Protein AF-A0A7Y3NIT1-F1 (afdb_monomer)

Nearest PDB structures (foldseek):
  8k1a-assembly1_D  TM=4.125E-01  e=3.158E+00  Blautia pseudococcoides
  8k7v-assembly1_D  TM=4.580E-01  e=3.544E+00  Blautia pseudococcoides
  5l10-assembly3_F  TM=2.997E-01  e=3.755E+00  Burkholderia cenocepacia J2315
  2xn0-assembly1_A  TM=4.532E-01  e=7.960E+00  Lactobacillus acidophilus NCFM

Radius of gyration: 17.69 Å; Cα contacts (8 Å, |Δi|>4): 298; chains: 1; bounding box: 42×42×56 Å

Mean predicted aligned error: 7.91 Å

Secondary structure (DSSP, 8-state):
-------HHHHHHHHHHHHS---EEEEETTEEEEEEEETS-TTEEEEE-SSEEEEEE-SSSS--EEEEEEE--EEEETTTEEEETT---SSPPPBSSHHHHIIIIIIHHHHHHHHHHSSTT-EEEEEEEGGGEEEEEEE-S-HHHHHHHHTT-SEEEE-------

Sequence (165 aa):
MTDNKKTLLELLRDGQLSSGQKLGLSPVPDSPQCYHVAGITPSIELVVKEDGLSLVASPEKGNFDFLWDCDIGIGHREGQGWYCEFCEDSPPVYYSTRRELLLNHTVIPFFPWVAEKLRFGNFLVFRRWGCGSFEAVILTEPAAEVARASEHFWKMEKIGTIVPE

Foldseek 3Di:
DDPPPDALVNLLVVLCVVVLFDFPWDDDPPQRQWTDGPFFDSQWIWGRDRFWIWIWGHPDPDAIATPDTDGFDWDADPPFAIFGPPDPDVVTDHDNYPSRHSNVVHNNVVPVVCQVQLAFPKKWFWAQDPPRHIYIDIDPDHVVVVVVCVVRTDDMDTTGHSDSD

Solvent-accessible surface area (backbone atoms only — not comparable to full-atom values): 9451 Å² total; per-residue (Å²): 131,85,80,79,77,67,48,54,66,52,48,45,55,53,44,25,68,74,70,54,47,63,72,50,70,41,77,39,86,99,34,96,45,32,22,37,41,54,57,35,45,95,37,37,33,39,36,55,44,93,54,32,46,31,34,35,38,27,91,77,80,84,59,68,26,72,74,41,77,44,78,50,41,84,40,76,42,90,99,62,30,20,32,54,67,74,56,85,53,85,76,67,70,62,22,91,37,69,64,52,36,53,39,63,69,45,46,57,57,43,53,62,51,44,60,66,63,46,25,62,74,21,32,44,33,34,31,73,41,82,97,83,43,63,44,56,45,75,45,87,55,61,70,72,58,52,57,63,50,47,81,69,38,78,44,74,44,70,29,26,47,64,60,73,122

pLDDT: mean 80.87, std 12.38, range [36.75, 96.06]

Structure (mmCIF, N/CA/C/O backbone):
data_AF-A0A7Y3NIT1-F1
#
_entry.id   AF-A0A7Y3NIT1-F1
#
loop_
_atom_site.group_PDB
_atom_site.id
_atom_site.type_symbol
_atom_site.label_atom_id
_atom_site.label_alt_id
_atom_site.label_comp_id
_atom_site.label_asym_id
_atom_site.label_entity_id
_atom_site.label_seq_id
_atom_site.pdbx_PDB_ins_code
_atom_site.Cartn_x
_atom_site.Cartn_y
_atom_site.Cartn_z
_atom_site.occupancy
_atom_site.B_iso_or_equiv
_atom_site.auth_seq_id
_atom_site.auth_comp_id
_atom_site.auth_asym_id
_atom_site.auth_atom_id
_atom_site.pdbx_PDB_model_num
ATOM 1 N N . MET A 1 1 ? -8.581 -3.814 29.591 1.00 41.28 1 MET A N 1
ATOM 2 C CA . MET A 1 1 ? -8.683 -4.220 28.175 1.00 41.28 1 MET A CA 1
ATOM 3 C C . MET A 1 1 ? -7.304 -4.044 27.580 1.00 41.28 1 MET A C 1
ATOM 5 O O . MET A 1 1 ? -6.837 -2.919 27.504 1.00 41.28 1 MET A O 1
ATOM 9 N N . THR A 1 2 ? -6.589 -5.143 27.351 1.00 36.75 2 THR A N 1
ATOM 10 C CA . THR A 1 2 ? -5.209 -5.117 26.856 1.00 36.75 2 THR A CA 1
ATOM 11 C C . THR A 1 2 ? -5.209 -4.574 25.439 1.00 36.75 2 THR A C 1
ATOM 13 O O . THR A 1 2 ? -5.684 -5.232 24.514 1.00 36.75 2 THR A O 1
ATOM 16 N N . ASP A 1 3 ? -4.716 -3.351 25.311 1.00 44.41 3 ASP A N 1
ATOM 17 C CA . ASP A 1 3 ? -4.387 -2.700 24.058 1.00 44.41 3 ASP A CA 1
ATOM 18 C C . ASP A 1 3 ? -3.292 -3.537 23.379 1.00 44.41 3 ASP A C 1
ATOM 20 O O . ASP A 1 3 ? -2.098 -3.374 23.629 1.00 44.41 3 ASP A O 1
ATOM 24 N N . ASN A 1 4 ? -3.716 -4.540 22.603 1.00 44.19 4 ASN A N 1
ATOM 25 C CA . ASN A 1 4 ? -2.867 -5.304 21.696 1.00 44.19 4 ASN A CA 1
ATOM 26 C C . ASN A 1 4 ? -2.452 -4.345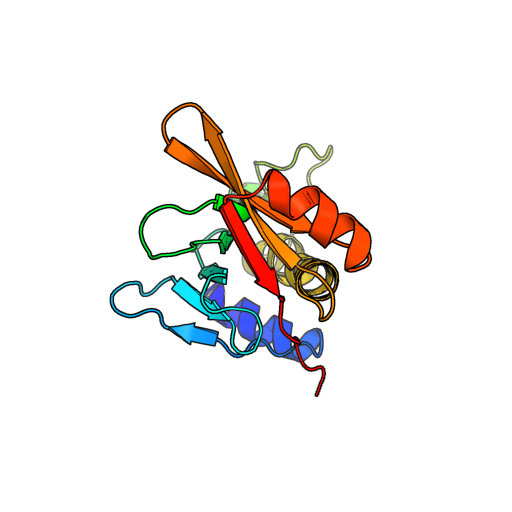 20.571 1.00 44.19 4 ASN A C 1
ATOM 28 O O . ASN A 1 4 ? -2.975 -4.421 19.457 1.00 44.19 4 ASN A O 1
ATOM 32 N N . LYS A 1 5 ? -1.553 -3.404 20.893 1.00 51.75 5 LYS A N 1
ATOM 33 C CA . LYS A 1 5 ? -0.961 -2.430 19.974 1.00 51.75 5 LYS A CA 1
ATOM 34 C C . LYS A 1 5 ? -0.029 -3.147 19.006 1.00 51.75 5 LYS A C 1
ATOM 36 O O . LYS A 1 5 ? 1.185 -2.985 19.063 1.00 51.75 5 LYS A O 1
ATOM 41 N N . LYS A 1 6 ? -0.607 -3.952 18.116 1.00 60.72 6 LYS A N 1
ATOM 42 C CA . LYS A 1 6 ? 0.083 -4.321 16.892 1.00 60.72 6 LYS A CA 1
ATOM 43 C C . LYS A 1 6 ? 0.274 -3.042 16.082 1.00 60.72 6 LYS A C 1
ATOM 45 O O . LYS A 1 6 ? -0.693 -2.345 15.778 1.00 60.72 6 LYS A O 1
ATOM 50 N N . THR A 1 7 ? 1.522 -2.730 15.780 1.00 79.69 7 THR A N 1
ATOM 51 C CA . THR A 1 7 ? 1.922 -1.711 14.813 1.00 79.69 7 THR A CA 1
ATOM 52 C C . THR A 1 7 ? 1.295 -2.011 13.451 1.00 79.69 7 THR A C 1
ATOM 54 O O . THR A 1 7 ? 0.961 -3.158 13.141 1.00 79.69 7 THR A O 1
ATOM 57 N N . LEU A 1 8 ? 1.155 -0.996 12.597 1.00 79.00 8 LEU A N 1
ATOM 58 C CA . LEU A 1 8 ? 0.638 -1.199 11.242 1.00 79.00 8 LEU A CA 1
ATOM 59 C C . LEU A 1 8 ? 1.511 -2.181 10.437 1.00 79.00 8 LEU A C 1
ATOM 61 O O . LEU A 1 8 ? 0.991 -2.948 9.633 1.00 79.00 8 LEU A O 1
ATOM 65 N N . LEU A 1 9 ? 2.813 -2.250 10.738 1.00 80.62 9 LEU A N 1
ATOM 66 C CA . LEU A 1 9 ? 3.726 -3.254 10.189 1.00 80.62 9 LEU A CA 1
ATOM 67 C C . LEU A 1 9 ? 3.335 -4.686 10.590 1.00 80.62 9 LEU A C 1
ATOM 69 O O . LEU A 1 9 ? 3.407 -5.606 9.777 1.00 80.62 9 LEU A O 1
ATOM 73 N N . GLU A 1 10 ? 2.918 -4.898 11.837 1.00 83.81 10 GLU A N 1
ATOM 74 C CA . GLU A 1 10 ? 2.437 -6.204 12.297 1.00 83.81 10 GLU A CA 1
ATOM 75 C C . GLU A 1 10 ? 1.082 -6.556 11.680 1.00 83.81 10 GLU A C 1
ATOM 77 O O . GLU A 1 10 ? 0.865 -7.712 11.327 1.00 83.81 10 GLU A O 1
ATOM 82 N N . LEU A 1 11 ? 0.197 -5.574 11.483 1.00 83.50 11 LEU A N 1
ATOM 83 C CA . LEU A 1 11 ? -1.061 -5.785 10.760 1.00 83.50 11 LEU A CA 1
ATOM 84 C C . LEU A 1 11 ? -0.824 -6.108 9.286 1.00 83.50 11 LEU A C 1
ATOM 86 O O . LEU A 1 11 ? -1.494 -6.980 8.743 1.00 83.50 11 LEU A O 1
ATOM 90 N N . LEU A 1 12 ? 0.157 -5.466 8.655 1.00 83.50 12 LEU A N 1
ATOM 91 C CA . LEU A 1 12 ? 0.563 -5.776 7.292 1.00 83.50 12 LEU A CA 1
ATOM 92 C C . LEU A 1 12 ? 1.075 -7.218 7.182 1.00 83.50 12 LEU A C 1
ATOM 94 O O . LEU A 1 12 ? 0.679 -7.939 6.272 1.00 83.50 12 LEU A O 1
ATOM 98 N N . ARG A 1 13 ? 1.910 -7.668 8.128 1.00 83.94 13 ARG A N 1
ATOM 99 C CA . ARG A 1 13 ? 2.378 -9.065 8.185 1.00 83.94 13 ARG A CA 1
ATOM 100 C C . ARG A 1 13 ? 1.227 -10.052 8.399 1.00 83.94 13 ARG A C 1
ATOM 102 O O . ARG A 1 13 ? 1.186 -11.074 7.721 1.00 83.94 13 ARG A O 1
ATOM 109 N N . ASP A 1 14 ? 0.281 -9.736 9.286 1.00 83.75 14 ASP A N 1
ATOM 110 C CA . ASP A 1 14 ? -0.939 -10.535 9.472 1.00 83.75 14 ASP A CA 1
ATOM 111 C C . ASP A 1 14 ? -1.756 -10.602 8.162 1.00 83.75 14 ASP A C 1
ATOM 113 O O . ASP A 1 14 ? -2.243 -11.665 7.781 1.00 83.75 14 ASP A O 1
ATOM 117 N N . GLY A 1 15 ? -1.874 -9.477 7.450 1.00 79.56 15 GLY A N 1
ATOM 118 C CA . GLY A 1 15 ? -2.590 -9.374 6.181 1.00 79.56 15 GLY A CA 1
ATOM 119 C C . GLY A 1 15 ? -1.947 -10.160 5.033 1.00 79.56 15 GLY A C 1
ATOM 120 O O . GLY A 1 15 ? -2.657 -10.713 4.195 1.00 79.56 15 GLY A O 1
ATOM 121 N N . GLN A 1 16 ? -0.616 -10.291 5.009 1.00 81.12 16 GLN A N 1
ATOM 122 C CA . GLN A 1 16 ? 0.074 -11.163 4.046 1.00 81.12 16 GLN A CA 1
ATOM 123 C C . GLN A 1 16 ? -0.319 -12.634 4.238 1.00 81.12 16 GLN A C 1
ATOM 125 O O . GLN A 1 16 ? -0.553 -13.355 3.270 1.00 81.12 16 GLN A O 1
ATOM 130 N N . LEU A 1 17 ? -0.436 -13.075 5.496 1.00 76.56 17 LEU A N 1
ATOM 131 C CA . LEU A 1 17 ? -0.846 -14.443 5.821 1.00 76.56 17 LEU A CA 1
ATOM 132 C C . LEU A 1 17 ? -2.301 -14.712 5.423 1.00 76.56 17 LEU A C 1
ATOM 134 O O . LEU A 1 17 ? -2.598 -15.796 4.927 1.00 76.56 17 LEU A O 1
ATOM 138 N N . SER A 1 18 ? -3.204 -13.749 5.634 1.00 76.38 18 SER A N 1
ATOM 139 C CA . SER A 1 18 ? -4.628 -13.924 5.325 1.00 76.38 18 SER A CA 1
ATOM 140 C C . SER A 1 18 ? -4.956 -13.778 3.838 1.00 76.38 18 SER A C 1
ATOM 142 O O . SER A 1 18 ? -5.851 -14.462 3.349 1.00 76.38 18 SER A O 1
ATOM 144 N N . SER A 1 19 ? -4.240 -12.913 3.114 1.00 73.44 19 SER A N 1
ATOM 145 C CA . SER A 1 19 ? -4.425 -12.711 1.669 1.00 73.44 19 SER A CA 1
ATOM 146 C C . SER A 1 19 ? -3.727 -13.768 0.809 1.00 73.44 19 SER A C 1
ATOM 148 O O . SER A 1 19 ? -4.024 -13.873 -0.380 1.00 73.44 19 SER A O 1
ATOM 150 N N . GLY A 1 20 ? -2.777 -14.520 1.377 1.00 74.69 20 GLY A N 1
ATOM 151 C CA . GLY A 1 20 ? -1.886 -15.406 0.624 1.00 74.69 20 GLY A CA 1
ATOM 152 C C . GLY A 1 20 ? -0.844 -14.658 -0.217 1.00 74.69 20 GLY A C 1
ATOM 153 O O . GLY A 1 20 ? -0.091 -15.286 -0.955 1.00 74.69 20 GLY A O 1
ATOM 154 N N . GLN A 1 21 ? -0.773 -13.326 -0.118 1.00 70.44 21 GLN A N 1
ATOM 155 C CA . GLN A 1 21 ? 0.200 -12.512 -0.839 1.00 70.44 21 GLN A CA 1
ATOM 156 C C . GLN A 1 21 ? 1.396 -12.205 0.057 1.00 70.44 21 GLN A C 1
ATOM 158 O O . GLN A 1 21 ? 1.285 -11.462 1.032 1.00 70.44 21 GLN A O 1
ATOM 163 N N . LYS A 1 22 ? 2.569 -12.737 -0.288 1.00 72.94 22 LYS A N 1
ATOM 164 C CA . LYS A 1 22 ? 3.814 -12.419 0.416 1.00 72.94 22 LYS A CA 1
ATOM 165 C C . LYS A 1 22 ? 4.522 -11.255 -0.262 1.00 72.94 22 LYS A C 1
ATOM 167 O O . LYS A 1 22 ? 4.903 -11.336 -1.426 1.00 72.94 22 LYS A O 1
ATOM 172 N N . LEU A 1 23 ? 4.752 -10.189 0.499 1.00 75.56 23 LEU A N 1
ATOM 173 C CA . LEU A 1 23 ? 5.638 -9.101 0.096 1.00 75.56 23 LEU A CA 1
ATOM 174 C C . LEU A 1 23 ? 6.944 -9.274 0.862 1.00 75.56 23 LEU A C 1
ATOM 176 O O . LEU A 1 23 ? 6.963 -9.175 2.090 1.00 75.56 23 LEU A O 1
ATOM 180 N N . GLY A 1 24 ? 8.041 -9.544 0.155 1.00 75.81 24 GLY A N 1
ATOM 181 C CA . GLY A 1 24 ? 9.358 -9.599 0.782 1.00 75.81 24 GLY A CA 1
ATOM 182 C C . GLY A 1 24 ? 9.795 -8.196 1.193 1.00 75.81 24 GLY A C 1
ATOM 183 O O . GLY A 1 24 ? 10.334 -7.462 0.378 1.00 75.81 24 GLY A O 1
ATOM 184 N N . LEU A 1 25 ? 9.545 -7.795 2.438 1.00 81.50 25 LEU A N 1
ATOM 185 C CA . LEU A 1 25 ? 9.890 -6.454 2.916 1.00 81.50 25 LEU A CA 1
ATOM 186 C C . LEU A 1 25 ? 11.323 -6.429 3.445 1.00 81.50 25 LEU A C 1
ATOM 188 O O . LEU A 1 25 ? 11.650 -7.148 4.389 1.00 81.50 25 LEU A O 1
ATOM 192 N N . SER A 1 26 ? 12.165 -5.579 2.864 1.00 79.88 26 SER A N 1
ATOM 193 C CA . SER A 1 26 ? 13.529 -5.326 3.341 1.00 79.88 26 SER A CA 1
ATOM 194 C C . SER A 1 26 ? 13.654 -3.875 3.810 1.00 79.88 26 SER A C 1
ATOM 196 O O . SER A 1 26 ? 13.322 -2.988 3.028 1.00 79.88 26 SER A O 1
ATOM 198 N N . PRO A 1 27 ? 14.105 -3.600 5.049 1.00 81.75 27 PRO A N 1
ATOM 199 C CA . PRO A 1 27 ? 14.236 -2.230 5.544 1.00 81.75 27 PRO A CA 1
ATOM 200 C C . PRO A 1 27 ? 15.156 -1.382 4.661 1.00 81.75 27 PRO A C 1
ATOM 202 O O . PRO A 1 27 ? 16.213 -1.854 4.234 1.00 81.75 27 PRO A O 1
ATOM 205 N N . VAL A 1 28 ? 14.779 -0.126 4.424 1.00 79.25 28 VAL A N 1
ATOM 206 C CA . VAL A 1 28 ? 15.658 0.864 3.793 1.00 79.25 28 VAL A CA 1
ATOM 207 C C . VAL A 1 28 ? 16.636 1.394 4.855 1.00 79.25 28 VAL A C 1
ATOM 209 O O . VAL A 1 28 ? 16.194 1.783 5.941 1.00 79.25 28 VAL A O 1
ATOM 212 N N . PRO A 1 29 ? 17.960 1.420 4.593 1.00 78.00 29 PRO A N 1
ATOM 213 C CA . PRO A 1 29 ? 18.924 2.011 5.519 1.00 78.00 29 PRO A CA 1
ATOM 214 C C . PRO A 1 29 ? 18.542 3.448 5.889 1.00 78.00 29 PRO A C 1
ATOM 216 O O . PRO A 1 29 ? 18.105 4.213 5.032 1.00 78.00 29 PRO A O 1
ATOM 219 N N . ASP A 1 30 ? 18.696 3.798 7.166 1.00 80.12 30 ASP A N 1
ATOM 220 C CA . ASP A 1 30 ? 18.434 5.140 7.708 1.00 80.12 30 ASP A CA 1
ATOM 221 C C . ASP A 1 30 ? 16.975 5.637 7.580 1.00 80.12 30 ASP A C 1
ATOM 223 O O . ASP A 1 30 ? 16.696 6.813 7.806 1.00 80.12 30 ASP A O 1
ATOM 227 N N . SER A 1 31 ? 16.018 4.757 7.250 1.00 78.00 31 SER A N 1
ATOM 228 C CA . SER A 1 31 ? 14.585 5.079 7.136 1.00 78.00 31 SER A CA 1
ATOM 229 C C . SER A 1 31 ? 13.716 3.967 7.749 1.00 78.00 31 SER A C 1
ATOM 231 O O . SER A 1 31 ? 13.252 3.079 7.034 1.00 78.00 31 SER A O 1
ATOM 233 N N . PRO A 1 32 ? 13.478 3.977 9.078 1.00 77.81 32 PRO A N 1
ATOM 234 C CA . PRO A 1 32 ? 12.848 2.864 9.808 1.00 77.81 32 PRO A CA 1
ATOM 235 C C . PRO A 1 32 ? 11.390 2.568 9.410 1.00 77.81 32 PRO A C 1
ATOM 237 O O . PRO A 1 32 ? 10.873 1.487 9.701 1.00 77.81 32 PRO A O 1
ATOM 240 N N . GLN A 1 33 ? 10.726 3.512 8.746 1.00 82.88 33 GLN A N 1
ATOM 241 C CA . GLN A 1 33 ? 9.371 3.375 8.216 1.00 82.88 33 GLN A CA 1
ATOM 242 C C . GLN A 1 33 ? 9.316 2.906 6.753 1.00 82.88 33 GLN A C 1
ATOM 244 O O . GLN A 1 33 ? 8.226 2.609 6.266 1.00 82.88 33 GLN A O 1
ATOM 249 N N . CYS A 1 34 ? 10.453 2.839 6.054 1.00 83.50 34 CYS A N 1
ATOM 250 C CA . CYS A 1 34 ? 10.511 2.524 4.628 1.00 83.50 34 CYS A CA 1
ATOM 251 C C . CYS A 1 34 ? 11.032 1.105 4.390 1.00 83.50 34 CYS A C 1
ATOM 253 O O . CYS A 1 34 ? 12.011 0.660 4.995 1.00 83.50 34 CYS A O 1
ATOM 255 N N . TYR A 1 35 ? 10.393 0.405 3.458 1.00 83.94 35 TYR A N 1
ATOM 256 C CA . TYR A 1 35 ? 10.712 -0.970 3.103 1.00 83.94 35 TYR A CA 1
ATOM 257 C C . TYR A 1 35 ? 10.762 -1.121 1.585 1.00 83.94 35 TYR A C 1
ATOM 259 O O . TYR A 1 35 ? 9.805 -0.791 0.888 1.00 83.94 35 TYR A O 1
ATOM 267 N N . HIS A 1 36 ? 11.843 -1.694 1.065 1.00 81.75 36 HIS A N 1
ATOM 268 C CA . HIS A 1 36 ? 11.856 -2.209 -0.298 1.00 81.75 36 HIS A CA 1
ATOM 269 C C . HIS A 1 36 ? 10.943 -3.428 -0.389 1.00 81.75 36 HIS A C 1
ATOM 271 O O . HIS A 1 36 ? 10.996 -4.319 0.466 1.00 81.75 36 HIS A O 1
ATOM 277 N N . VAL A 1 37 ? 10.143 -3.486 -1.452 1.00 78.62 37 VAL A N 1
ATOM 278 C CA . VAL A 1 37 ? 9.311 -4.650 -1.758 1.00 78.62 37 VAL A CA 1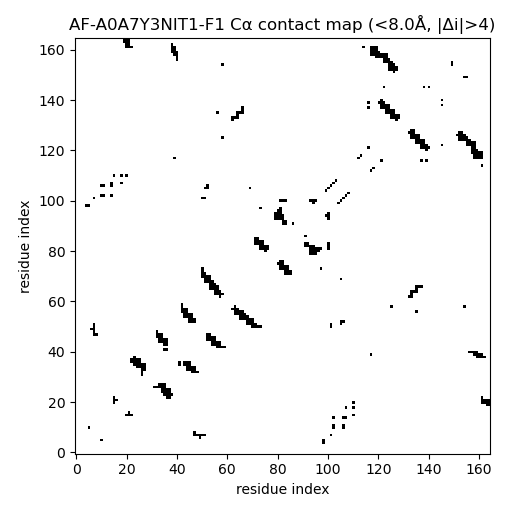
ATOM 279 C C . VAL A 1 37 ? 10.060 -5.546 -2.744 1.00 78.62 37 VAL A C 1
ATOM 281 O O . VAL A 1 37 ? 10.206 -5.231 -3.927 1.00 78.62 37 VAL A O 1
ATOM 284 N N . ALA A 1 38 ? 10.586 -6.659 -2.240 1.00 73.00 38 ALA A N 1
ATOM 285 C CA . ALA A 1 38 ? 11.398 -7.599 -2.998 1.00 73.00 38 ALA A CA 1
ATOM 286 C C . ALA A 1 38 ? 10.636 -8.155 -4.208 1.00 73.00 38 ALA A C 1
ATOM 288 O O . ALA A 1 38 ? 9.454 -8.483 -4.122 1.00 73.00 38 ALA A O 1
ATOM 289 N N . GLY A 1 39 ? 11.345 -8.294 -5.329 1.00 72.00 39 GLY A N 1
ATOM 290 C CA . GLY A 1 39 ? 10.807 -8.891 -6.553 1.00 72.00 39 GLY A CA 1
ATOM 291 C C . GLY A 1 39 ? 9.990 -7.952 -7.444 1.00 72.00 39 GLY A C 1
ATOM 292 O O . GLY A 1 39 ? 9.554 -8.403 -8.498 1.00 72.00 39 GLY A O 1
ATOM 293 N N . ILE A 1 40 ? 9.812 -6.675 -7.077 1.00 81.56 40 ILE A N 1
ATOM 294 C CA . ILE A 1 40 ? 9.059 -5.683 -7.868 1.00 81.56 40 ILE A CA 1
ATOM 295 C C . ILE A 1 40 ? 10.015 -4.811 -8.696 1.00 81.56 40 ILE A C 1
ATOM 297 O O . ILE A 1 40 ? 10.315 -5.129 -9.842 1.00 81.56 40 ILE A O 1
ATOM 301 N N . THR A 1 41 ? 10.514 -3.722 -8.121 1.00 83.00 41 THR A N 1
ATOM 302 C CA . THR A 1 41 ? 11.612 -2.899 -8.640 1.00 83.00 41 THR A CA 1
ATOM 303 C C . THR A 1 41 ? 12.241 -2.164 -7.450 1.00 83.00 41 THR A C 1
ATOM 305 O O . THR A 1 41 ? 11.504 -1.798 -6.530 1.00 83.00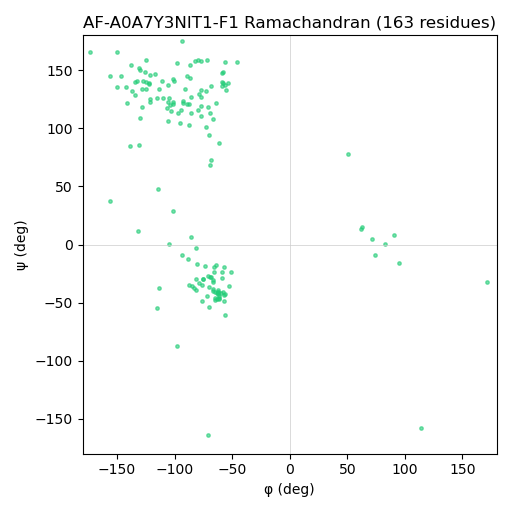 41 THR A O 1
ATOM 308 N N . PRO A 1 42 ? 13.568 -1.924 -7.424 1.00 79.31 42 PRO A N 1
ATOM 309 C CA . PRO A 1 42 ? 14.198 -1.097 -6.391 1.00 79.31 42 PRO A CA 1
ATOM 310 C C . PRO A 1 42 ? 13.623 0.323 -6.293 1.00 79.31 42 PRO A C 1
ATOM 312 O O . PRO A 1 42 ? 13.799 0.965 -5.263 1.00 79.31 42 PRO A O 1
ATOM 315 N N . SER A 1 43 ? 12.941 0.807 -7.333 1.00 86.06 43 SER A N 1
ATOM 316 C CA . SER A 1 43 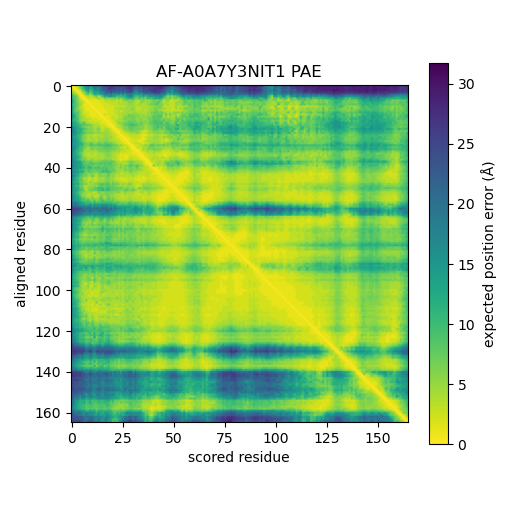? 12.324 2.132 -7.341 1.00 86.06 43 SER A CA 1
ATOM 317 C C . SER A 1 43 ? 10.969 2.208 -6.643 1.00 86.06 43 SER A C 1
ATOM 319 O O . SER A 1 43 ? 10.431 3.304 -6.571 1.00 86.06 43 SER A O 1
ATOM 321 N N . ILE A 1 44 ? 10.403 1.106 -6.142 1.00 88.44 44 ILE A N 1
ATOM 322 C CA . ILE A 1 44 ? 9.154 1.129 -5.368 1.00 88.44 44 ILE A CA 1
ATOM 323 C C . ILE A 1 44 ? 9.453 0.799 -3.909 1.00 88.44 44 ILE A C 1
ATOM 325 O O . ILE A 1 44 ? 10.030 -0.243 -3.590 1.00 88.44 44 ILE A O 1
ATOM 329 N N . GLU A 1 45 ? 9.009 1.677 -3.019 1.00 88.50 45 GLU A N 1
ATOM 330 C CA . GLU A 1 45 ? 9.168 1.534 -1.577 1.00 88.50 45 GLU A CA 1
ATOM 331 C C . GLU A 1 45 ? 7.804 1.621 -0.892 1.00 88.50 45 GLU A C 1
ATOM 333 O O . GLU A 1 45 ? 6.950 2.430 -1.254 1.00 88.50 45 GLU A O 1
ATOM 338 N N . LEU A 1 46 ? 7.600 0.771 0.109 1.00 89.94 46 LEU A N 1
ATOM 339 C CA . LEU A 1 46 ? 6.457 0.826 1.004 1.00 89.94 46 LEU A CA 1
ATOM 340 C C . LEU A 1 46 ? 6.827 1.649 2.235 1.00 89.94 46 LEU A C 1
ATOM 342 O O . LEU A 1 46 ? 7.760 1.307 2.960 1.00 89.94 46 LEU A O 1
ATOM 346 N N . VAL A 1 47 ? 6.053 2.693 2.494 1.00 89.25 47 VAL A N 1
ATOM 347 C CA . VAL A 1 47 ? 6.129 3.516 3.695 1.00 89.25 47 VAL A CA 1
ATOM 348 C C . VAL A 1 47 ? 5.011 3.088 4.638 1.00 89.25 47 VAL A C 1
ATOM 350 O O . VAL A 1 47 ? 3.831 3.142 4.289 1.00 89.25 47 VAL A O 1
ATOM 353 N N . VAL A 1 48 ? 5.385 2.652 5.838 1.00 88.19 48 VAL A N 1
ATOM 354 C CA . VAL A 1 48 ? 4.450 2.241 6.889 1.00 88.19 48 VAL A CA 1
ATOM 355 C C . VAL A 1 48 ? 4.406 3.325 7.961 1.00 88.19 48 VAL A C 1
ATOM 357 O O . VAL A 1 48 ? 5.353 3.469 8.734 1.00 88.19 48 VAL A O 1
ATOM 360 N N . LYS A 1 49 ? 3.310 4.086 8.008 1.00 85.75 49 LYS A N 1
ATOM 361 C CA . LYS A 1 49 ? 3.063 5.136 9.009 1.00 85.75 49 LYS A CA 1
ATOM 362 C C . LYS A 1 49 ? 2.266 4.558 10.188 1.00 85.75 49 LYS A C 1
ATOM 364 O O . LYS A 1 49 ? 1.864 3.394 10.180 1.00 85.75 49 LYS A O 1
ATOM 369 N N . GLU A 1 50 ? 2.044 5.347 11.236 1.00 83.81 50 GLU A N 1
ATOM 370 C CA . GLU A 1 50 ? 1.224 4.912 12.382 1.00 83.81 50 GLU A CA 1
ATOM 371 C C . GLU A 1 50 ? -0.268 4.762 12.018 1.00 83.81 50 GLU A C 1
ATOM 373 O O . GLU A 1 50 ? -0.999 3.968 12.624 1.00 83.81 50 GLU A O 1
ATOM 378 N N . ASP A 1 51 ? -0.698 5.532 11.028 1.00 85.06 51 ASP A N 1
ATOM 379 C CA . ASP A 1 51 ? -2.074 5.818 10.636 1.00 85.06 51 ASP A CA 1
ATOM 380 C C . ASP A 1 51 ? -2.310 5.658 9.125 1.00 85.06 51 ASP A C 1
ATOM 382 O O . ASP A 1 51 ? -3.372 6.019 8.627 1.00 85.06 51 ASP A O 1
ATOM 386 N N . GLY A 1 52 ? -1.360 5.075 8.390 1.00 88.69 52 GLY A N 1
ATOM 387 C CA . GLY A 1 52 ? -1.496 4.933 6.945 1.00 88.69 52 GLY A CA 1
ATOM 388 C C . GLY A 1 52 ? -0.404 4.113 6.272 1.00 88.69 52 GLY A C 1
ATOM 389 O O . GLY A 1 52 ? 0.653 3.827 6.844 1.00 88.69 52 GLY A O 1
ATOM 390 N N . LEU A 1 53 ? -0.675 3.729 5.028 1.00 92.06 53 LEU A N 1
ATOM 391 C CA . LEU A 1 53 ? 0.275 3.065 4.139 1.00 92.06 53 LEU A CA 1
ATOM 392 C C . LEU A 1 53 ? 0.431 3.885 2.865 1.00 92.06 53 LEU A C 1
ATOM 394 O O . LEU A 1 53 ? -0.563 4.326 2.290 1.00 92.06 53 LEU A O 1
ATOM 398 N N . SER A 1 54 ? 1.665 3.997 2.384 1.00 91.81 54 SER A N 1
ATOM 399 C CA . SER A 1 54 ? 1.936 4.608 1.084 1.00 91.81 54 SER A CA 1
ATOM 400 C C . SER A 1 54 ? 2.921 3.767 0.288 1.00 91.81 54 SER A C 1
ATOM 402 O O . SER A 1 54 ? 3.909 3.278 0.829 1.00 91.81 54 SER A O 1
ATOM 404 N N . LEU A 1 55 ? 2.689 3.634 -1.012 1.00 91.38 55 LEU A N 1
ATOM 405 C CA 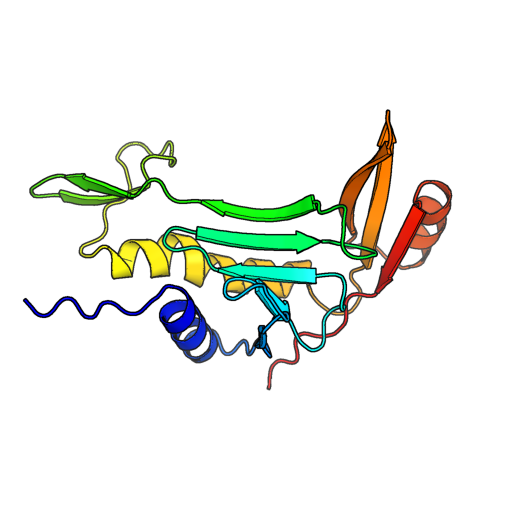. LEU A 1 55 ? 3.696 3.183 -1.962 1.00 91.38 55 LEU A CA 1
ATOM 406 C C . LEU A 1 55 ? 4.252 4.385 -2.701 1.00 91.38 55 LEU A C 1
ATOM 408 O O . LEU A 1 55 ? 3.516 5.108 -3.374 1.00 91.38 55 LEU A O 1
ATOM 412 N N . VAL A 1 56 ? 5.563 4.557 -2.605 1.00 90.19 56 VAL A N 1
ATOM 413 C CA . VAL A 1 56 ? 6.284 5.634 -3.273 1.00 90.19 56 VAL A CA 1
ATOM 414 C C . VAL A 1 56 ? 7.157 5.075 -4.382 1.00 90.19 56 VAL A C 1
ATOM 416 O O . VAL A 1 56 ? 7.771 4.017 -4.240 1.00 90.19 56 VAL A O 1
ATOM 419 N N . ALA A 1 57 ? 7.215 5.797 -5.494 1.00 89.56 57 ALA A N 1
ATOM 420 C CA . ALA A 1 57 ? 8.121 5.525 -6.592 1.00 89.56 57 ALA A CA 1
ATOM 421 C C . ALA A 1 57 ? 9.275 6.530 -6.572 1.00 89.56 57 ALA A C 1
ATOM 423 O 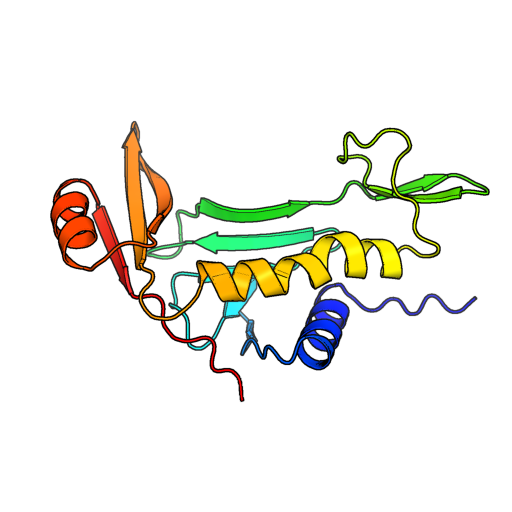O . ALA A 1 57 ? 9.037 7.725 -6.728 1.00 89.56 57 ALA A O 1
ATOM 424 N N . SER A 1 58 ? 10.519 6.065 -6.435 1.00 86.50 58 SER A N 1
ATOM 425 C CA . SER A 1 58 ? 11.719 6.902 -6.513 1.00 86.50 58 SER A CA 1
ATOM 426 C C . SER A 1 58 ? 12.745 6.333 -7.499 1.00 86.50 58 SER A C 1
ATOM 428 O O . SER A 1 58 ? 13.261 5.231 -7.304 1.00 86.50 58 SER A O 1
ATOM 430 N N . PRO A 1 59 ? 13.095 7.067 -8.567 1.00 71.62 59 PRO A N 1
ATOM 431 C CA . PRO A 1 59 ? 13.974 6.550 -9.604 1.00 71.62 59 PRO A CA 1
ATOM 432 C C . PRO A 1 59 ? 15.448 6.501 -9.170 1.00 71.62 59 PRO A C 1
ATOM 434 O O . PRO A 1 59 ? 16.165 5.633 -9.664 1.00 71.62 59 PRO A O 1
ATOM 437 N N . GLU A 1 60 ? 15.898 7.402 -8.281 1.00 68.62 60 GLU A N 1
ATOM 438 C CA . GLU A 1 60 ? 17.316 7.585 -7.900 1.00 68.62 60 GLU A CA 1
ATOM 439 C C . GLU A 1 60 ? 17.501 8.231 -6.501 1.00 68.62 60 GLU A C 1
ATOM 441 O O . GLU A 1 60 ? 18.397 9.047 -6.316 1.00 68.62 60 GLU A O 1
ATOM 446 N N . LYS A 1 61 ? 16.655 7.903 -5.508 1.00 63.56 61 LYS A N 1
ATOM 447 C CA . LYS A 1 61 ? 16.710 8.452 -4.130 1.00 63.56 61 LYS A CA 1
ATOM 448 C C . LYS A 1 61 ? 16.782 9.990 -4.086 1.00 63.56 61 LYS A C 1
ATOM 450 O O . LYS A 1 61 ? 17.831 10.574 -3.833 1.00 63.56 61 LYS A O 1
ATOM 455 N N . GLY A 1 62 ? 15.653 10.665 -4.297 1.00 62.12 62 GLY A N 1
ATOM 456 C CA . GLY A 1 62 ? 15.602 12.121 -4.081 1.00 62.12 62 GLY A CA 1
ATOM 457 C C . GLY A 1 62 ? 14.325 12.802 -4.551 1.00 62.12 62 GLY A C 1
ATOM 458 O O . GLY A 1 62 ? 13.863 13.733 -3.904 1.00 62.12 62 GLY A O 1
ATOM 459 N N . ASN A 1 63 ? 13.715 12.287 -5.618 1.00 63.91 63 ASN A N 1
ATOM 460 C CA . ASN A 1 63 ? 12.356 12.642 -6.019 1.00 63.91 63 ASN A CA 1
ATOM 461 C C . ASN A 1 63 ? 11.478 11.409 -5.848 1.00 63.91 63 ASN A C 1
ATOM 463 O O . ASN A 1 63 ? 11.894 10.310 -6.230 1.00 63.91 63 ASN A O 1
ATOM 467 N N . PHE A 1 64 ? 10.306 11.580 -5.251 1.00 78.06 64 PHE A N 1
ATOM 468 C CA . PHE A 1 64 ? 9.330 10.513 -5.117 1.00 78.06 64 PHE A CA 1
ATOM 469 C C . PHE A 1 64 ? 7.958 10.997 -5.563 1.00 78.06 64 PHE A C 1
ATOM 471 O O . PHE A 1 64 ? 7.654 12.185 -5.470 1.00 78.06 64 PHE A O 1
ATOM 478 N N . ASP A 1 65 ? 7.156 10.059 -6.042 1.00 86.75 65 ASP A N 1
ATOM 479 C CA . ASP A 1 65 ? 5.735 10.257 -6.291 1.00 86.75 65 ASP A CA 1
ATOM 480 C C . ASP A 1 65 ? 4.941 9.122 -5.638 1.00 86.75 65 ASP A C 1
ATOM 482 O O . ASP A 1 65 ? 5.460 8.012 -5.472 1.00 86.75 65 ASP A O 1
ATOM 486 N N . PHE A 1 66 ? 3.707 9.401 -5.231 1.00 89.44 66 PHE A N 1
ATOM 487 C CA . PHE A 1 66 ? 2.844 8.420 -4.585 1.00 89.44 66 PHE A CA 1
ATOM 488 C C . PHE A 1 66 ? 2.108 7.600 -5.642 1.00 89.44 66 PHE A C 1
ATOM 490 O O . PHE A 1 66 ? 1.237 8.097 -6.348 1.00 89.44 66 PHE A O 1
ATOM 497 N N . LEU A 1 67 ? 2.425 6.308 -5.716 1.00 90.50 67 LEU A N 1
ATOM 498 C CA . LEU A 1 67 ? 1.659 5.358 -6.526 1.00 90.50 67 LEU A CA 1
ATOM 499 C C . LEU A 1 67 ? 0.343 4.988 -5.842 1.00 90.50 67 LEU A C 1
ATOM 501 O O . LEU A 1 67 ? -0.668 4.740 -6.496 1.00 90.50 67 LEU A O 1
ATOM 505 N N . TRP A 1 68 ? 0.386 4.921 -4.515 1.00 91.12 68 TRP A N 1
ATOM 506 C CA . TRP A 1 68 ? -0.763 4.691 -3.664 1.00 91.12 68 TRP A CA 1
ATOM 507 C C . TRP A 1 68 ? -0.519 5.377 -2.328 1.00 91.12 68 TRP A C 1
ATOM 509 O O . TRP A 1 68 ? 0.576 5.273 -1.779 1.00 91.12 68 TRP A O 1
ATOM 519 N N . ASP A 1 69 ? -1.525 6.065 -1.810 1.00 91.38 69 ASP A N 1
ATOM 520 C CA . ASP A 1 69 ? -1.457 6.731 -0.516 1.00 91.38 69 ASP A CA 1
ATOM 521 C C . ASP A 1 69 ? -2.796 6.562 0.192 1.00 91.38 69 ASP A C 1
ATOM 523 O O . ASP A 1 69 ? -3.852 6.888 -0.354 1.00 91.38 69 ASP A O 1
ATOM 527 N N . CYS A 1 70 ? -2.756 5.970 1.379 1.00 90.69 70 CYS A N 1
ATOM 528 C CA . CYS A 1 70 ? -3.924 5.723 2.203 1.00 90.69 70 CYS A CA 1
ATOM 529 C C . CYS A 1 70 ? -3.629 6.208 3.619 1.00 90.69 70 CYS A C 1
ATOM 531 O O . CYS A 1 70 ? -3.204 5.430 4.479 1.00 90.69 70 CYS A O 1
ATOM 533 N N . ASP A 1 71 ? -3.861 7.501 3.828 1.00 87.88 71 ASP 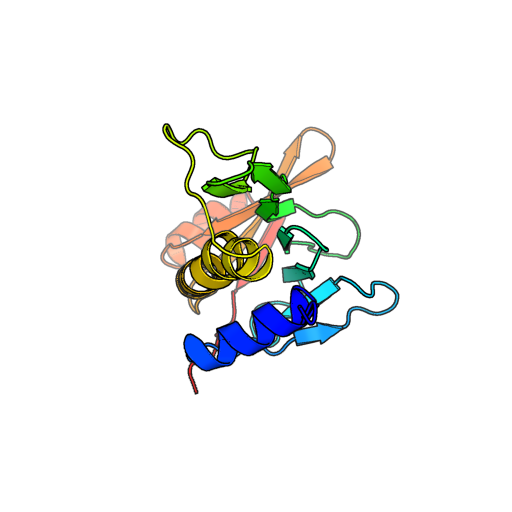A N 1
ATOM 534 C CA . ASP A 1 71 ? -3.842 8.142 5.138 1.00 87.88 71 ASP A CA 1
ATOM 535 C C . ASP A 1 71 ? -5.215 8.037 5.812 1.00 87.88 71 ASP A C 1
ATOM 537 O O . ASP A 1 71 ? -6.257 8.119 5.157 1.00 87.88 71 ASP A O 1
ATOM 541 N N . ILE A 1 72 ? -5.222 7.860 7.135 1.00 89.69 72 ILE A N 1
ATOM 542 C CA . ILE A 1 72 ? -6.443 7.790 7.940 1.00 89.69 72 ILE A CA 1
ATOM 543 C C . ILE A 1 72 ? -6.423 8.882 9.007 1.00 89.69 72 ILE A C 1
ATOM 545 O O . ILE A 1 72 ? -5.580 8.878 9.901 1.00 89.69 72 ILE A O 1
ATOM 549 N N . GLY A 1 73 ? -7.441 9.743 9.007 1.00 91.75 73 GLY A N 1
ATOM 550 C CA . GLY A 1 73 ? -7.790 10.544 10.179 1.00 91.75 73 GLY A CA 1
ATOM 551 C C . GLY A 1 73 ? -8.529 9.660 11.180 1.00 91.75 73 GLY A C 1
ATOM 552 O O . GLY A 1 73 ? -9.626 9.194 10.889 1.00 91.75 73 GLY A O 1
ATOM 553 N N . ILE A 1 74 ? -7.931 9.341 12.327 1.00 92.31 74 ILE A N 1
ATOM 554 C CA . ILE A 1 74 ? -8.525 8.381 13.269 1.00 92.31 74 ILE A CA 1
ATOM 555 C C . ILE A 1 74 ? -9.475 9.104 14.227 1.00 92.31 74 ILE A C 1
ATOM 557 O O . ILE A 1 74 ? -9.041 9.703 15.211 1.00 92.31 74 ILE A O 1
ATOM 561 N N . GLY A 1 75 ? -10.776 8.967 13.978 1.00 93.56 75 GLY A N 1
ATOM 562 C CA . GLY A 1 75 ? -11.838 9.450 14.854 1.00 93.56 75 GLY A CA 1
ATOM 563 C C . GLY A 1 75 ? -12.401 8.346 15.753 1.00 93.56 75 GLY A C 1
ATOM 564 O O . GLY A 1 75 ? -12.355 7.155 15.430 1.00 93.56 75 GLY A O 1
ATOM 565 N N . HIS A 1 76 ? -12.981 8.737 16.889 1.00 95.44 76 HIS A N 1
ATOM 566 C CA . HIS A 1 76 ? -13.753 7.839 17.750 1.00 95.44 76 HIS A CA 1
ATOM 567 C C . HIS A 1 76 ? -15.021 8.528 18.240 1.00 95.44 76 HIS A C 1
ATOM 569 O O . HIS A 1 76 ? -14.979 9.650 18.746 1.00 95.44 76 HIS A O 1
ATOM 575 N N . ARG A 1 77 ? -16.155 7.836 18.132 1.00 94.81 77 ARG A N 1
ATOM 576 C CA . ARG A 1 77 ? -17.443 8.318 18.621 1.00 94.81 77 ARG A CA 1
ATOM 577 C C . ARG A 1 77 ? -18.021 7.343 19.632 1.00 94.81 77 ARG A C 1
ATOM 579 O O . ARG A 1 77 ? -18.201 6.159 19.346 1.00 94.81 77 ARG A O 1
ATOM 586 N N . GLU A 1 78 ? -18.336 7.863 20.812 1.00 94.44 78 GLU A N 1
ATOM 587 C CA . GLU A 1 78 ? -18.916 7.080 21.900 1.00 94.44 78 GLU A CA 1
ATOM 588 C C . GLU A 1 78 ? -20.195 6.360 21.446 1.00 94.44 78 GLU A C 1
ATOM 590 O O . GLU A 1 78 ? -21.047 6.933 20.768 1.00 94.44 78 GLU A O 1
ATOM 595 N N . GLY A 1 79 ? -20.294 5.069 21.769 1.00 92.81 79 GLY A N 1
ATOM 596 C CA . GLY A 1 79 ? -21.417 4.214 21.378 1.00 92.81 79 GLY A CA 1
ATOM 597 C C . GLY A 1 79 ? -21.454 3.785 19.903 1.00 92.81 79 GLY A C 1
ATOM 598 O O . GLY A 1 79 ? -22.260 2.919 19.576 1.00 92.81 79 GLY A O 1
ATOM 599 N N . GLN A 1 80 ? -20.603 4.334 19.026 1.00 93.62 80 GLN A N 1
ATOM 600 C CA . GLN A 1 80 ? -20.534 3.949 17.604 1.00 93.62 80 GLN A CA 1
ATOM 601 C C . GLN A 1 80 ? -19.207 3.271 17.238 1.00 93.62 80 GLN A C 1
ATOM 603 O O . GLN A 1 80 ? -19.220 2.301 16.489 1.00 93.62 80 GLN A O 1
ATOM 608 N N . GLY A 1 81 ? -18.083 3.712 17.810 1.00 96.00 81 GLY A N 1
ATOM 609 C CA . GLY A 1 81 ? -16.762 3.111 17.607 1.00 96.00 81 GLY A CA 1
ATOM 610 C C . GLY A 1 81 ? -15.779 4.023 16.870 1.00 96.00 81 GLY A C 1
ATOM 611 O O . GLY A 1 81 ? -15.908 5.249 16.873 1.00 96.00 81 GLY A O 1
ATOM 612 N N . TRP A 1 82 ? -14.760 3.412 16.270 1.00 96.06 82 TRP A N 1
ATOM 613 C CA . TRP A 1 82 ? -13.664 4.068 15.549 1.00 96.06 82 TRP A CA 1
ATOM 614 C C . TRP A 1 82 ? -14.016 4.269 14.077 1.00 96.06 82 TRP A C 1
ATOM 616 O O . TRP A 1 82 ? -14.668 3.410 13.497 1.00 96.06 82 TRP A O 1
ATOM 626 N N . TYR A 1 83 ? -13.578 5.358 13.452 1.00 95.50 83 TYR A N 1
ATOM 627 C CA . TYR A 1 83 ? -13.873 5.649 12.044 1.00 95.50 83 TYR A CA 1
ATOM 628 C C . TYR A 1 83 ? -12.755 6.468 11.387 1.00 95.50 83 TYR A C 1
ATOM 630 O O . TYR A 1 83 ? -11.895 7.016 12.079 1.00 95.50 83 TYR A O 1
ATOM 638 N N . CYS A 1 84 ? -12.771 6.536 10.054 1.00 95.31 84 CYS A N 1
ATOM 639 C CA . CYS A 1 84 ? -11.898 7.415 9.279 1.00 95.31 84 CYS A CA 1
ATOM 640 C C . CYS A 1 84 ? -12.567 8.787 9.083 1.00 95.31 84 CYS A C 1
ATOM 642 O O . CYS A 1 84 ? -13.647 8.866 8.505 1.00 95.31 84 CYS A O 1
ATOM 644 N N . GLU A 1 85 ? -11.933 9.863 9.545 1.00 93.94 85 GLU A N 1
ATOM 645 C CA . GLU A 1 85 ? -12.400 11.251 9.406 1.00 93.94 85 GLU A CA 1
ATOM 646 C C . GLU A 1 85 ? -12.253 11.798 7.983 1.00 93.94 85 GLU A C 1
ATOM 648 O O . GLU A 1 85 ? -12.895 12.788 7.642 1.00 93.94 85 GLU A O 1
ATOM 653 N N . PHE A 1 86 ? -11.414 11.167 7.158 1.00 93.06 86 PHE A N 1
ATOM 654 C CA . PHE A 1 86 ? -11.193 11.574 5.769 1.00 93.06 86 PHE A CA 1
ATOM 655 C C . PHE A 1 86 ? -12.183 10.927 4.795 1.00 93.06 86 PHE A C 1
ATOM 657 O O . PHE A 1 86 ? -12.270 11.352 3.647 1.00 93.06 86 PHE A O 1
ATOM 664 N N . CYS A 1 87 ? -12.936 9.913 5.230 1.00 91.06 87 CYS A N 1
ATOM 665 C CA . CYS A 1 87 ? -13.977 9.307 4.409 1.00 91.06 87 CYS A CA 1
ATOM 666 C C . CYS A 1 87 ? -15.222 10.192 4.372 1.00 91.06 87 CYS A C 1
ATOM 668 O O . CYS A 1 87 ? -15.729 10.619 5.407 1.00 91.06 87 CYS A O 1
ATOM 670 N N . GLU A 1 88 ? -15.759 10.396 3.172 1.00 88.44 88 GLU A N 1
ATOM 671 C CA . GLU A 1 88 ? -16.975 11.188 2.945 1.00 88.44 88 GLU A CA 1
ATOM 672 C C . GLU A 1 88 ? -18.274 10.367 3.103 1.00 88.44 88 GLU A C 1
ATOM 674 O O .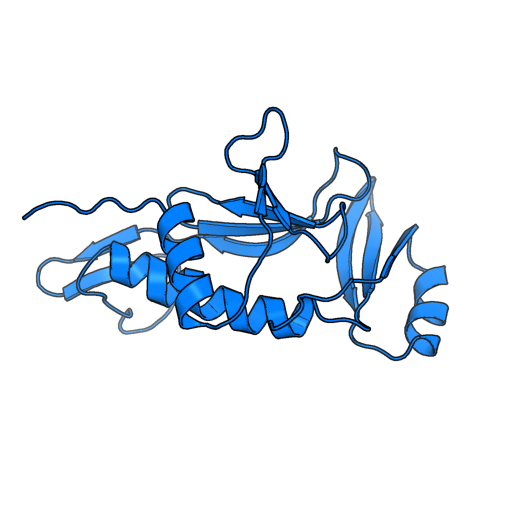 GLU A 1 88 ? -19.367 10.870 2.838 1.00 88.44 88 GLU A O 1
ATOM 679 N N . ASP A 1 89 ? -18.178 9.105 3.541 1.00 87.75 89 ASP A N 1
ATOM 680 C CA . ASP A 1 89 ? -19.327 8.211 3.707 1.00 87.75 89 ASP A CA 1
ATOM 681 C C . ASP A 1 89 ? -20.365 8.775 4.693 1.00 87.75 89 ASP A C 1
ATOM 683 O O . ASP A 1 89 ? -20.043 9.256 5.785 1.00 87.75 89 ASP A O 1
ATOM 687 N N . SER A 1 90 ? -21.647 8.663 4.328 1.00 87.12 90 SER A N 1
ATOM 688 C CA . SER A 1 90 ? -22.773 9.107 5.154 1.00 87.12 90 SER A CA 1
ATOM 689 C C . SER A 1 90 ? -23.843 8.009 5.277 1.00 87.12 90 SER A C 1
ATOM 691 O O . SER A 1 90 ? -24.556 7.746 4.304 1.00 87.12 90 SER A O 1
ATOM 693 N N . PRO A 1 91 ? -23.996 7.368 6.457 1.00 86.25 91 PRO A N 1
ATOM 694 C CA . PRO A 1 91 ? -23.204 7.574 7.675 1.00 86.25 91 PRO A CA 1
ATOM 695 C C . PRO A 1 91 ? -21.770 7.014 7.553 1.00 86.25 91 PRO A C 1
ATOM 697 O O . PRO A 1 91 ? -21.554 6.101 6.756 1.00 86.25 91 PRO A O 1
ATOM 700 N N . PRO A 1 92 ? -20.813 7.493 8.375 1.00 91.69 92 PRO A N 1
ATOM 701 C CA . PRO A 1 92 ? -19.462 6.939 8.404 1.00 91.69 92 PRO A CA 1
ATOM 702 C C . PRO A 1 92 ? -19.457 5.443 8.725 1.00 91.69 92 PRO A C 1
ATOM 704 O O . PRO A 1 92 ? -20.287 4.957 9.501 1.00 91.69 92 PRO A O 1
ATOM 707 N N . VAL A 1 93 ? -18.477 4.722 8.182 1.00 94.69 93 VAL A N 1
ATOM 708 C CA . VAL A 1 93 ? -18.234 3.323 8.546 1.00 94.69 93 VAL A CA 1
ATOM 709 C C . VAL A 1 93 ? -17.518 3.269 9.895 1.00 94.69 93 VAL A C 1
ATOM 711 O O . VAL A 1 93 ? -16.404 3.775 10.041 1.00 94.69 93 VAL A O 1
ATOM 714 N N . TYR A 1 94 ? -18.162 2.638 10.878 1.00 96.00 94 TYR A N 1
ATOM 715 C CA . TYR A 1 94 ? -17.617 2.461 12.221 1.00 96.00 94 TYR A CA 1
ATOM 716 C C . TYR A 1 94 ? -17.048 1.054 12.430 1.00 96.00 94 TYR A C 1
ATOM 718 O O . TYR A 1 94 ? -17.618 0.057 11.991 1.00 96.00 94 TYR A O 1
ATOM 726 N N . TYR A 1 95 ? -15.946 0.990 13.168 1.00 95.19 95 TYR A N 1
ATOM 727 C CA . TYR A 1 95 ? -15.212 -0.216 13.530 1.00 95.19 95 TYR A CA 1
ATOM 728 C C . TYR A 1 95 ? -15.147 -0.350 15.050 1.00 95.19 95 TYR A C 1
ATOM 730 O O . TYR A 1 95 ? -15.012 0.639 15.777 1.00 95.19 95 TYR A O 1
ATOM 738 N N . SER A 1 96 ? -15.183 -1.580 15.556 1.00 94.38 96 SER A N 1
ATOM 739 C CA . SER A 1 96 ? -15.252 -1.829 17.003 1.00 94.38 96 SER A CA 1
ATOM 740 C C . SER A 1 96 ? -13.949 -1.453 17.708 1.00 94.38 96 SER A C 1
ATOM 742 O O . SER A 1 96 ? -13.942 -1.094 18.884 1.00 94.38 96 SER A O 1
ATOM 744 N N . THR A 1 97 ? -12.823 -1.526 16.993 1.00 92.75 97 THR A N 1
ATOM 745 C CA . THR A 1 97 ? -11.495 -1.196 17.518 1.00 92.75 97 THR A CA 1
ATOM 746 C C . THR A 1 97 ? -10.678 -0.388 16.513 1.00 92.75 97 THR A C 1
ATOM 748 O O . THR A 1 97 ? -10.836 -0.545 15.302 1.00 92.75 97 THR A O 1
ATOM 751 N N . ARG A 1 98 ? -9.715 0.408 17.005 1.00 91.00 98 ARG A N 1
ATOM 752 C CA . ARG A 1 98 ? -8.710 1.080 16.157 1.00 91.00 98 ARG A CA 1
ATOM 753 C C . ARG A 1 98 ? -7.983 0.088 15.241 1.00 91.00 98 ARG A C 1
ATOM 755 O O . ARG A 1 98 ? -7.666 0.408 14.103 1.00 91.00 98 ARG A O 1
ATOM 762 N N . ARG A 1 99 ? -7.738 -1.133 15.728 1.00 89.25 99 ARG A N 1
ATOM 763 C CA . ARG A 1 99 ? -7.118 -2.207 14.944 1.00 89.25 99 ARG A CA 1
ATOM 764 C C . ARG A 1 99 ? -7.984 -2.624 13.759 1.00 89.25 99 ARG A C 1
ATOM 766 O O . ARG A 1 99 ? -7.455 -2.783 12.667 1.00 89.25 99 ARG A O 1
ATOM 773 N N . GLU A 1 100 ? -9.279 -2.832 13.979 1.00 92.38 100 GLU A N 1
ATOM 774 C CA . GLU A 1 100 ? -10.212 -3.184 12.904 1.00 92.38 100 GLU A CA 1
ATOM 775 C C . GLU A 1 100 ? -10.311 -2.077 11.861 1.00 92.38 100 GLU A C 1
ATOM 777 O O . GLU A 1 100 ? -10.333 -2.401 10.678 1.00 92.38 100 GLU A O 1
ATOM 782 N N . LEU A 1 101 ? -10.303 -0.809 12.286 1.00 93.38 101 LEU A N 1
ATOM 783 C CA . LEU A 1 101 ? -10.217 0.330 11.375 1.00 93.38 101 LEU A CA 1
ATOM 784 C C . LEU A 1 101 ? -8.968 0.211 10.491 1.00 93.38 101 LEU A C 1
ATOM 786 O O . LEU A 1 101 ? -9.098 0.064 9.284 1.00 93.38 101 LEU A O 1
ATOM 790 N N . LEU A 1 102 ? -7.766 0.175 11.077 1.00 91.75 102 LEU A N 1
ATOM 791 C CA . LEU A 1 102 ? -6.510 0.100 10.313 1.00 91.75 102 LEU A CA 1
ATOM 792 C C . LEU A 1 102 ? -6.440 -1.132 9.391 1.00 91.75 102 LEU A C 1
ATOM 794 O O . LEU A 1 102 ? -5.972 -1.049 8.255 1.00 91.75 102 LEU A O 1
ATOM 798 N N . LEU A 1 103 ? -6.909 -2.287 9.870 1.00 90.88 103 LEU A N 1
ATOM 799 C CA . LEU A 1 103 ? -6.867 -3.532 9.110 1.00 90.88 103 LEU A CA 1
ATOM 800 C C . LEU A 1 103 ? -7.837 -3.508 7.923 1.00 90.88 103 LEU A C 1
ATOM 802 O O . LEU A 1 103 ? -7.420 -3.772 6.801 1.00 90.88 103 LEU A O 1
ATOM 806 N N . ASN A 1 104 ? -9.115 -3.209 8.156 1.00 91.56 104 ASN A N 1
ATOM 807 C CA . ASN A 1 104 ? -10.148 -3.334 7.126 1.00 91.56 104 ASN A CA 1
ATOM 808 C C . ASN A 1 104 ? -10.191 -2.137 6.174 1.00 91.56 104 ASN A C 1
ATOM 810 O O . ASN A 1 104 ? -10.549 -2.311 5.014 1.00 91.56 104 ASN A O 1
ATOM 814 N N . HIS A 1 105 ? -9.820 -0.948 6.646 1.00 91.44 105 HIS A N 1
ATOM 815 C CA . HIS A 1 105 ? -9.822 0.259 5.826 1.00 91.44 105 HIS A CA 1
ATOM 816 C C . HIS A 1 105 ? -8.553 0.390 4.974 1.00 91.44 105 HIS A C 1
ATOM 818 O O . HIS A 1 105 ? -8.627 0.826 3.832 1.00 91.44 105 HIS A O 1
ATOM 824 N N . THR A 1 106 ? -7.389 0.002 5.506 1.00 91.50 106 THR A N 1
ATOM 825 C CA . THR A 1 106 ? -6.100 0.270 4.842 1.00 91.50 106 THR A CA 1
ATOM 826 C C . THR A 1 106 ? -5.392 -1.002 4.412 1.00 91.50 106 THR A C 1
ATOM 828 O O . THR A 1 106 ? -5.068 -1.162 3.239 1.00 91.50 106 THR A O 1
ATOM 831 N N . VAL A 1 107 ? -5.164 -1.942 5.330 1.00 90.94 107 VAL A N 1
ATOM 832 C CA . VAL A 1 107 ? -4.333 -3.121 5.035 1.00 90.94 107 VAL A CA 1
ATOM 833 C C . VAL A 1 107 ? -5.030 -4.107 4.094 1.00 90.94 107 VAL A C 1
ATOM 835 O O . VAL A 1 107 ? -4.403 -4.603 3.167 1.00 90.94 107 VAL A O 1
ATOM 838 N N . ILE A 1 108 ? -6.311 -4.417 4.299 1.00 91.38 108 ILE A N 1
ATOM 839 C CA . ILE A 1 108 ? -7.034 -5.367 3.439 1.00 91.38 108 ILE A CA 1
ATOM 840 C C . ILE A 1 108 ? -7.178 -4.829 2.006 1.00 91.38 108 ILE A C 1
ATOM 842 O O . ILE A 1 108 ? -6.860 -5.578 1.082 1.00 91.38 108 ILE A O 1
ATOM 846 N N . PRO A 1 109 ? -7.577 -3.561 1.779 1.00 91.19 109 PRO A N 1
ATOM 847 C CA . PRO A 1 109 ? -7.661 -3.003 0.427 1.00 91.19 109 PRO A CA 1
ATOM 848 C C . PRO A 1 109 ? -6.307 -2.867 -0.281 1.00 91.19 109 PRO A C 1
ATOM 850 O O . PRO A 1 109 ? -6.263 -2.884 -1.511 1.00 91.19 109 PRO A O 1
ATOM 853 N N . PHE A 1 110 ? -5.202 -2.790 0.471 1.00 91.56 110 PHE A N 1
ATOM 854 C CA . PHE A 1 110 ? -3.851 -2.723 -0.090 1.00 91.56 110 PHE A CA 1
ATOM 855 C C . PHE A 1 110 ? -3.520 -3.907 -1.000 1.00 91.56 110 PHE A C 1
ATOM 857 O O . PHE A 1 110 ? -3.006 -3.727 -2.102 1.00 91.56 110 PHE A O 1
ATOM 864 N N . PHE A 1 111 ? -3.792 -5.128 -0.537 1.00 88.06 111 PHE A N 1
ATOM 865 C CA . PHE A 1 111 ? -3.322 -6.345 -1.203 1.00 88.06 111 PHE A CA 1
ATOM 866 C C . PHE A 1 111 ? -3.926 -6.540 -2.601 1.00 88.06 111 PHE A C 1
ATOM 868 O O . PHE A 1 111 ? -3.169 -6.765 -3.548 1.00 88.06 111 PHE A O 1
ATOM 875 N N . PRO A 1 112 ? -5.251 -6.403 -2.805 1.00 89.00 112 PRO A N 1
ATOM 876 C CA . PRO A 1 112 ? -5.821 -6.426 -4.147 1.00 89.00 112 PRO A CA 1
ATOM 877 C C . PRO A 1 112 ? -5.212 -5.366 -5.068 1.00 89.00 112 PRO A C 1
ATOM 879 O O . PRO A 1 112 ? -4.870 -5.687 -6.205 1.00 89.00 112 PRO A O 1
ATOM 882 N N . TRP A 1 113 ? -5.014 -4.136 -4.574 1.00 90.81 113 TRP A N 1
ATOM 883 C CA . TRP A 1 113 ? -4.405 -3.063 -5.363 1.00 90.81 113 TRP A CA 1
ATOM 884 C C . TRP A 1 113 ? -2.982 -3.433 -5.793 1.00 90.81 113 TRP A C 1
ATOM 886 O O . TRP A 1 113 ? -2.635 -3.335 -6.969 1.00 90.81 113 TRP A O 1
ATOM 896 N N . VAL A 1 114 ? -2.172 -3.932 -4.859 1.00 87.88 114 VAL A N 1
ATOM 897 C CA . VAL A 1 114 ? -0.791 -4.355 -5.112 1.00 87.88 114 VAL A CA 1
ATOM 898 C C . VAL A 1 114 ? -0.730 -5.494 -6.121 1.00 87.88 114 VAL A C 1
ATOM 900 O O . VAL A 1 114 ? 0.044 -5.419 -7.072 1.00 87.88 114 VAL A O 1
ATOM 903 N N . ALA A 1 115 ? -1.573 -6.514 -5.978 1.00 84.75 115 ALA A N 1
ATOM 904 C CA . ALA A 1 115 ? -1.616 -7.622 -6.926 1.00 84.75 115 ALA A CA 1
ATOM 905 C C . ALA A 1 115 ? -2.116 -7.217 -8.318 1.00 84.75 115 ALA A C 1
ATOM 907 O O . ALA A 1 115 ? -1.704 -7.810 -9.313 1.00 84.75 115 ALA A O 1
ATOM 908 N N . GLU A 1 116 ? -2.986 -6.215 -8.421 1.00 86.88 116 GLU A N 1
ATOM 909 C CA . GLU A 1 116 ? -3.447 -5.711 -9.713 1.00 86.88 116 GLU A CA 1
ATOM 910 C C . GLU A 1 116 ? -2.383 -4.836 -10.392 1.00 86.88 116 GLU A C 1
ATOM 912 O O . GLU A 1 116 ? -2.076 -5.011 -11.577 1.00 86.88 116 GLU A O 1
ATOM 917 N N . LYS A 1 117 ? -1.822 -3.878 -9.646 1.00 88.31 117 LYS A N 1
ATOM 918 C CA . LYS A 1 117 ? -0.961 -2.824 -10.190 1.00 88.31 117 LYS A CA 1
ATOM 919 C C . LYS A 1 117 ? 0.504 -3.227 -10.268 1.00 88.31 117 LYS A C 1
ATOM 921 O O . LYS A 1 117 ? 1.170 -2.854 -11.231 1.00 88.31 117 LYS A O 1
ATOM 926 N N . LEU A 1 118 ? 1.007 -4.022 -9.328 1.00 87.31 118 LEU A N 1
ATOM 927 C CA . LEU A 1 118 ? 2.417 -4.416 -9.268 1.00 87.31 118 LEU A CA 1
ATOM 928 C C . LEU A 1 118 ? 2.676 -5.839 -9.793 1.00 87.31 118 LEU A C 1
ATOM 930 O O . LEU A 1 118 ? 3.608 -6.516 -9.361 1.00 87.31 118 LEU A O 1
ATOM 934 N N . ARG A 1 119 ? 1.846 -6.307 -10.729 1.00 82.62 119 ARG A N 1
ATOM 935 C CA . ARG A 1 119 ? 2.017 -7.609 -11.385 1.00 82.62 119 ARG A CA 1
ATOM 936 C C . ARG A 1 119 ? 3.017 -7.563 -12.536 1.00 82.62 119 ARG A C 1
ATOM 938 O O . ARG A 1 119 ? 3.203 -6.537 -13.194 1.00 82.62 119 ARG A O 1
ATOM 945 N N . PHE A 1 120 ? 3.547 -8.740 -12.857 1.00 81.81 120 PHE A N 1
ATOM 946 C CA . PHE A 1 120 ? 4.378 -8.939 -14.037 1.00 81.81 120 PHE A CA 1
ATOM 947 C C . PHE A 1 120 ? 3.656 -8.503 -15.318 1.00 81.81 120 PHE A C 1
ATOM 949 O O . PHE A 1 120 ? 2.481 -8.807 -15.529 1.00 81.81 120 PHE A O 1
ATOM 956 N N . GLY A 1 121 ? 4.394 -7.815 -16.187 1.00 79.62 121 GLY A N 1
ATOM 957 C CA . GLY A 1 121 ? 3.887 -7.282 -17.452 1.00 79.62 121 GLY A CA 1
ATOM 958 C C . GLY A 1 121 ? 3.423 -5.828 -17.374 1.00 79.62 121 GLY A C 1
ATOM 959 O O . GLY A 1 121 ? 3.337 -5.188 -18.418 1.00 79.62 121 GLY A O 1
ATOM 960 N N . ASN A 1 122 ? 3.207 -5.285 -16.172 1.00 87.31 122 ASN A N 1
ATOM 961 C CA . ASN A 1 122 ? 3.016 -3.849 -15.987 1.00 87.31 122 ASN A CA 1
ATOM 962 C C . ASN A 1 122 ? 4.374 -3.119 -15.984 1.00 87.31 122 ASN A C 1
ATOM 964 O O . ASN A 1 122 ? 5.431 -3.709 -15.727 1.00 87.31 122 ASN A O 1
ATOM 968 N N . PHE A 1 123 ? 4.344 -1.814 -16.253 1.00 87.25 123 PHE A N 1
ATOM 969 C CA . PHE A 1 123 ? 5.537 -0.967 -16.295 1.00 87.25 123 PHE A CA 1
ATOM 970 C C . PHE A 1 123 ? 5.392 0.215 -15.346 1.00 87.25 123 PHE A C 1
ATOM 972 O O . PHE A 1 123 ? 4.366 0.890 -15.360 1.00 87.25 123 PHE A O 1
ATOM 979 N N . LEU A 1 124 ? 6.437 0.484 -14.565 1.00 88.31 124 LEU A N 1
ATOM 980 C CA . LEU A 1 124 ? 6.590 1.732 -13.831 1.00 88.31 124 LEU A CA 1
ATOM 981 C C . LEU A 1 124 ? 7.245 2.754 -14.754 1.00 88.31 124 LEU A C 1
ATOM 983 O O . LEU A 1 124 ? 8.306 2.499 -15.325 1.00 88.31 124 LEU A O 1
ATOM 987 N N . VAL A 1 125 ? 6.629 3.917 -14.888 1.00 86.81 125 VAL A N 1
ATOM 988 C CA . VAL A 1 125 ? 7.076 4.965 -15.795 1.00 86.81 125 VAL A CA 1
ATOM 989 C C . VAL A 1 125 ? 7.188 6.278 -15.049 1.00 86.81 125 VAL A C 1
ATOM 991 O O . VAL A 1 125 ? 6.259 6.671 -14.356 1.00 86.81 125 VAL A O 1
ATOM 994 N N . PHE A 1 126 ? 8.294 6.986 -15.252 1.00 85.19 126 PHE A N 1
ATOM 995 C CA . PHE A 1 126 ? 8.506 8.332 -14.741 1.00 85.19 126 PHE A CA 1
ATOM 996 C C . PHE A 1 126 ? 8.416 9.344 -15.880 1.00 85.19 126 PHE A C 1
ATOM 998 O O . PHE A 1 126 ? 9.244 9.351 -16.803 1.00 85.19 126 PHE A O 1
ATOM 1005 N N . ARG A 1 127 ? 7.431 10.238 -15.793 1.00 83.19 127 ARG A N 1
ATOM 1006 C CA . ARG A 1 127 ? 7.294 11.384 -16.692 1.00 83.19 127 ARG A CA 1
ATOM 1007 C C . ARG A 1 127 ? 7.798 12.647 -16.020 1.00 83.19 127 ARG A C 1
ATOM 1009 O O . ARG A 1 127 ? 7.570 12.868 -14.834 1.00 83.19 127 ARG A O 1
ATOM 1016 N N . ARG A 1 128 ? 8.485 13.491 -16.784 1.00 76.38 128 ARG A N 1
ATOM 1017 C CA . ARG A 1 128 ? 8.896 14.805 -16.298 1.00 76.38 128 ARG A CA 1
ATOM 1018 C C . ARG A 1 128 ? 7.700 15.741 -16.392 1.00 76.38 128 ARG A C 1
ATOM 1020 O O . ARG A 1 128 ? 7.235 16.034 -17.491 1.00 76.38 128 ARG A O 1
ATOM 1027 N N . TRP A 1 129 ? 7.227 16.218 -15.252 1.00 69.81 129 TRP A N 1
ATOM 1028 C CA . TRP A 1 129 ? 6.316 17.351 -15.199 1.00 69.81 129 TRP A CA 1
ATOM 1029 C C . TRP A 1 129 ? 7.158 18.638 -15.168 1.00 69.81 129 TRP A C 1
ATOM 1031 O O . TRP A 1 129 ? 8.334 18.616 -14.798 1.00 69.81 129 TRP A O 1
ATOM 1041 N N . GLY A 1 130 ? 6.610 19.765 -15.626 1.00 63.16 130 GLY A N 1
ATOM 1042 C CA . GLY A 1 130 ? 7.326 21.049 -15.675 1.00 63.16 130 GLY A CA 1
ATOM 1043 C C . GLY A 1 130 ? 8.094 21.398 -14.383 1.00 63.16 130 GLY A C 1
ATOM 1044 O O . GLY A 1 130 ? 7.798 20.895 -13.304 1.00 63.16 130 GLY A O 1
ATOM 1045 N N . CYS A 1 131 ? 9.108 22.263 -14.499 1.00 64.25 131 CYS A N 1
ATOM 1046 C CA . CYS A 1 131 ? 9.952 22.739 -13.386 1.00 64.25 131 CYS A CA 1
ATOM 1047 C C . CYS A 1 131 ? 10.800 21.678 -12.649 1.00 64.25 131 CYS A C 1
ATOM 1049 O O . CYS A 1 131 ? 11.367 21.981 -11.606 1.00 64.25 131 CYS A O 1
ATOM 1051 N N . GLY A 1 132 ? 10.973 20.475 -13.211 1.00 64.56 132 GLY A N 1
ATOM 1052 C CA . GLY A 1 132 ? 11.854 19.449 -12.631 1.00 64.56 132 GLY A CA 1
ATOM 1053 C C . GLY A 1 132 ? 11.163 18.493 -11.659 1.00 64.56 132 GLY A C 1
ATOM 1054 O O . GLY A 1 132 ? 11.848 17.685 -11.041 1.00 64.56 132 GLY A O 1
ATOM 1055 N N . SER A 1 133 ? 9.835 18.557 -11.563 1.00 70.75 133 SER A N 1
ATOM 1056 C CA . SER A 1 133 ? 9.025 17.551 -10.880 1.00 70.75 133 SER A CA 1
ATOM 1057 C C . SER A 1 133 ? 8.862 16.296 -11.742 1.00 70.75 133 SER A C 1
ATOM 1059 O O . SER A 1 133 ? 8.988 16.330 -12.971 1.00 70.75 133 SER A O 1
ATOM 1061 N N . PHE A 1 134 ? 8.567 15.177 -11.092 1.00 76.38 134 PHE A N 1
ATOM 1062 C CA . PHE A 1 134 ? 8.325 13.897 -11.745 1.00 76.38 134 PHE A CA 1
ATOM 1063 C C . PHE A 1 134 ? 6.977 13.358 -11.301 1.00 76.38 134 PHE A C 1
ATOM 1065 O O . PHE A 1 134 ? 6.573 13.584 -10.166 1.00 76.38 134 PHE A O 1
ATOM 1072 N N . GLU A 1 135 ? 6.325 12.636 -12.198 1.00 85.31 135 GLU A N 1
ATOM 1073 C CA . GLU A 1 135 ? 5.163 11.822 -11.874 1.00 85.31 135 GLU A CA 1
ATOM 1074 C C . GLU A 1 135 ? 5.448 10.378 -12.260 1.00 85.31 135 GLU A C 1
ATOM 1076 O O . GLU A 1 135 ? 6.027 10.111 -13.321 1.00 85.31 135 GLU A O 1
ATOM 1081 N N . ALA A 1 136 ? 5.049 9.461 -11.389 1.00 88.00 136 ALA A N 1
ATOM 1082 C CA . ALA A 1 136 ? 5.175 8.035 -11.571 1.00 88.00 136 ALA A CA 1
ATOM 1083 C C . ALA A 1 136 ? 3.813 7.428 -11.913 1.00 88.00 136 ALA A C 1
ATOM 1085 O O . ALA A 1 136 ? 2.838 7.573 -11.184 1.00 88.00 136 ALA A O 1
ATOM 1086 N N . VAL A 1 137 ? 3.753 6.700 -13.023 1.00 86.81 137 VAL A N 1
ATOM 1087 C CA . VAL A 1 137 ? 2.529 6.055 -13.500 1.00 86.81 137 VAL A CA 1
ATOM 1088 C C . VAL A 1 137 ? 2.802 4.581 -13.746 1.00 86.81 137 VAL A C 1
ATOM 1090 O O . VAL A 1 137 ? 3.858 4.203 -14.257 1.00 86.81 137 VAL A O 1
ATOM 1093 N N . ILE A 1 138 ? 1.829 3.741 -13.401 1.00 88.50 138 ILE A N 1
ATOM 1094 C CA . ILE A 1 138 ? 1.834 2.325 -13.757 1.00 88.50 138 ILE A CA 1
ATOM 1095 C C . ILE A 1 138 ? 1.041 2.152 -15.048 1.00 88.50 138 ILE A C 1
ATOM 1097 O O . ILE A 1 138 ? -0.171 2.372 -15.073 1.00 88.50 138 ILE A O 1
ATOM 1101 N N . LEU A 1 139 ? 1.715 1.728 -16.113 1.00 86.19 139 LEU A N 1
ATOM 1102 C CA . LEU A 1 139 ? 1.065 1.389 -17.375 1.00 86.19 139 LEU A CA 1
ATOM 1103 C C . LEU A 1 139 ? 0.699 -0.093 -17.411 1.00 86.19 139 LEU A C 1
ATOM 1105 O O . LEU A 1 139 ? 1.505 -0.966 -17.078 1.00 86.19 139 LEU A O 1
ATOM 1109 N N . THR A 1 140 ? -0.533 -0.351 -17.848 1.00 79.50 140 THR A N 1
ATOM 1110 C CA . THR A 1 140 ? -1.144 -1.684 -17.967 1.00 79.50 140 THR A CA 1
ATOM 1111 C C . THR A 1 140 ? -1.402 -2.019 -19.438 1.00 79.50 140 THR A C 1
ATOM 1113 O O . THR A 1 140 ? -2.493 -2.426 -19.814 1.00 79.50 140 THR A O 1
ATOM 1116 N N . GLU A 1 141 ? -0.406 -1.806 -20.298 1.00 68.31 141 GLU A N 1
ATOM 1117 C CA . GLU A 1 141 ? -0.564 -1.918 -21.754 1.00 68.31 141 GLU A CA 1
ATOM 1118 C C . GLU A 1 141 ? 0.435 -2.901 -22.387 1.00 68.31 141 GLU A C 1
ATOM 1120 O O . GLU A 1 141 ? 1.487 -3.192 -21.804 1.00 68.31 141 GLU A O 1
ATOM 1125 N N . PRO A 1 142 ? 0.146 -3.423 -23.596 1.00 64.06 142 PRO A N 1
ATOM 1126 C CA . PRO A 1 142 ? 1.106 -4.213 -24.352 1.00 64.06 142 PRO A CA 1
ATOM 1127 C C . PRO A 1 142 ? 2.380 -3.406 -24.622 1.00 64.06 142 PRO A C 1
ATOM 1129 O O . PRO A 1 142 ? 2.341 -2.201 -24.870 1.00 64.06 142 PRO A O 1
ATOM 1132 N N . ALA A 1 143 ? 3.523 -4.092 -24.682 1.00 60.94 143 ALA A N 1
ATOM 1133 C CA . ALA A 1 143 ? 4.843 -3.476 -24.846 1.00 60.94 143 ALA A CA 1
ATOM 1134 C C . ALA A 1 143 ? 4.964 -2.481 -26.027 1.00 60.94 143 ALA A C 1
ATOM 1136 O O . ALA A 1 143 ? 5.828 -1.610 -25.999 1.00 60.94 143 ALA A O 1
ATOM 1137 N N . ALA A 1 144 ? 4.112 -2.585 -27.054 1.00 59.22 144 ALA A N 1
ATOM 1138 C CA . ALA A 1 144 ? 4.101 -1.694 -28.217 1.00 59.22 144 ALA A CA 1
ATOM 1139 C C . ALA A 1 144 ? 3.496 -0.301 -27.947 1.00 59.22 144 ALA A C 1
ATOM 1141 O O . ALA A 1 144 ? 3.878 0.674 -28.596 1.00 59.22 144 ALA A O 1
ATOM 1142 N N . GLU A 1 145 ? 2.547 -0.182 -27.019 1.00 62.25 145 GLU A N 1
ATOM 1143 C CA . GLU A 1 145 ? 1.997 1.119 -26.608 1.00 62.25 145 GLU A CA 1
ATOM 1144 C C . GLU A 1 145 ? 2.923 1.791 -25.600 1.00 62.25 145 GLU A C 1
ATOM 1146 O O . GLU A 1 145 ? 3.265 2.960 -25.752 1.00 62.25 145 GLU A O 1
ATOM 1151 N N . VAL A 1 146 ? 3.488 0.990 -24.699 1.00 65.12 146 VAL A N 1
ATOM 1152 C CA . VAL A 1 146 ? 4.562 1.388 -23.789 1.00 65.12 146 VAL A CA 1
ATOM 1153 C C . VAL A 1 146 ? 5.791 1.913 -24.551 1.00 65.12 146 VAL A C 1
ATOM 1155 O O . VAL A 1 146 ? 6.342 2.952 -24.194 1.00 65.12 146 VAL A O 1
ATOM 1158 N N . ALA A 1 147 ? 6.200 1.254 -25.643 1.00 63.09 147 ALA A N 1
ATOM 1159 C CA . ALA A 1 147 ? 7.310 1.710 -26.485 1.00 63.09 147 ALA A CA 1
ATOM 1160 C C . ALA A 1 147 ? 7.029 3.067 -27.151 1.00 63.09 147 ALA A C 1
ATOM 1162 O O . ALA A 1 147 ? 7.904 3.928 -27.158 1.00 63.09 147 ALA A O 1
ATOM 1163 N N . ARG A 1 148 ? 5.808 3.294 -27.652 1.00 64.62 148 ARG A N 1
ATOM 1164 C CA . ARG A 1 148 ? 5.410 4.606 -28.196 1.00 64.62 148 ARG A CA 1
ATOM 1165 C C . ARG A 1 148 ? 5.388 5.680 -27.116 1.00 64.62 148 ARG A C 1
ATOM 1167 O O . ARG A 1 148 ? 5.847 6.792 -27.335 1.00 64.62 148 ARG A O 1
ATOM 1174 N N . ALA A 1 149 ? 4.895 5.333 -25.936 1.00 64.19 149 ALA A N 1
ATOM 1175 C CA . ALA A 1 149 ? 4.819 6.259 -24.826 1.00 64.19 149 ALA A CA 1
ATOM 1176 C C . ALA A 1 149 ? 6.216 6.587 -24.249 1.00 64.19 149 ALA A C 1
ATOM 1178 O O . ALA A 1 149 ? 6.428 7.699 -23.772 1.00 64.19 149 ALA A O 1
ATOM 1179 N N . SER A 1 150 ? 7.200 5.683 -24.378 1.00 62.66 150 SER A N 1
ATOM 1180 C CA . SER A 1 150 ? 8.584 5.898 -23.922 1.00 62.66 150 SER A CA 1
ATOM 1181 C C . SER A 1 150 ? 9.286 7.111 -24.545 1.00 62.66 150 SER A C 1
ATOM 1183 O O . SER A 1 150 ? 10.149 7.691 -23.896 1.00 62.66 150 SER A O 1
ATOM 1185 N N . GLU A 1 151 ? 8.868 7.574 -25.730 1.00 65.94 151 GLU A N 1
ATOM 1186 C CA . GLU A 1 151 ? 9.370 8.823 -26.333 1.00 65.94 151 GLU A CA 1
ATOM 1187 C C . GLU A 1 151 ? 8.989 10.077 -25.522 1.00 65.94 151 GLU A C 1
ATOM 1189 O O . GLU A 1 151 ? 9.619 11.128 -25.645 1.00 65.94 151 GLU A O 1
ATOM 1194 N N . HIS A 1 152 ? 7.975 9.967 -24.661 1.00 71.25 152 HIS A N 1
ATOM 1195 C CA . HIS A 1 152 ? 7.477 11.033 -23.794 1.00 71.25 152 HIS A CA 1
ATOM 1196 C C . HIS A 1 152 ? 7.884 10.860 -22.326 1.00 71.25 152 HIS A C 1
ATOM 1198 O O . HIS A 1 152 ? 7.532 11.692 -21.483 1.00 71.25 152 HIS A O 1
ATOM 1204 N N . PHE A 1 153 ? 8.626 9.800 -22.003 1.00 74.56 153 PHE A N 1
ATOM 1205 C CA . PHE A 1 153 ? 8.994 9.459 -20.637 1.00 74.56 153 PHE A CA 1
ATOM 1206 C C . PHE A 1 153 ? 10.496 9.507 -20.428 1.00 74.56 153 PHE A C 1
ATOM 1208 O O . PHE A 1 153 ? 11.292 9.211 -21.312 1.00 74.56 153 PHE A O 1
ATOM 1215 N N . TRP A 1 154 ? 10.889 9.894 -19.222 1.00 76.44 154 TRP A N 1
ATOM 1216 C CA . TRP A 1 154 ? 12.298 10.020 -18.879 1.00 76.44 154 TRP A CA 1
ATOM 1217 C C . TRP A 1 154 ? 12.893 8.681 -18.429 1.00 76.44 154 TRP A C 1
ATOM 1219 O O . TRP A 1 154 ? 14.047 8.389 -18.737 1.00 76.44 154 TRP A O 1
ATOM 1229 N N . LYS A 1 155 ? 12.110 7.853 -17.729 1.00 81.44 155 LYS A N 1
ATOM 1230 C CA . LYS A 1 155 ? 12.546 6.533 -17.265 1.00 81.44 155 LYS A CA 1
ATOM 1231 C C . LYS A 1 155 ? 11.385 5.553 -17.274 1.00 81.44 155 LYS A C 1
ATOM 1233 O O . LYS A 1 155 ? 10.251 5.918 -16.976 1.00 81.44 155 LYS A O 1
ATOM 1238 N N . MET A 1 156 ? 11.687 4.302 -17.589 1.00 83.44 156 MET A N 1
ATOM 1239 C CA . MET A 1 156 ? 10.724 3.214 -17.591 1.00 83.44 156 MET A CA 1
ATOM 1240 C C . MET A 1 156 ? 11.374 1.943 -17.065 1.00 83.44 156 MET A C 1
ATOM 1242 O O . MET A 1 156 ? 12.480 1.587 -17.470 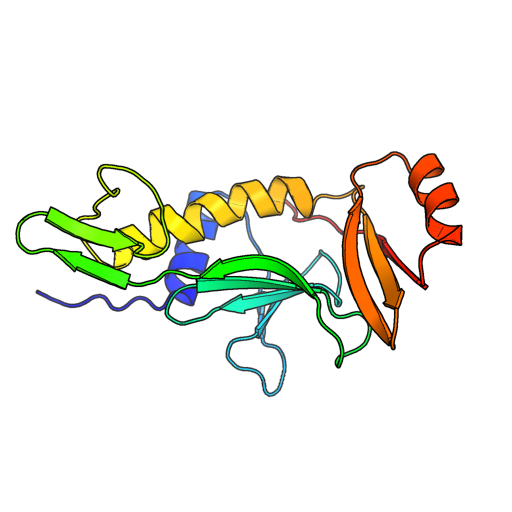1.00 83.44 156 MET A O 1
ATOM 1246 N N . GLU A 1 157 ? 10.660 1.241 -16.196 1.00 85.06 157 GLU A N 1
ATOM 1247 C CA . GLU A 1 157 ? 11.101 0.007 -15.570 1.00 85.06 157 GLU A CA 1
ATOM 1248 C C . GLU A 1 157 ? 10.004 -1.049 -15.646 1.00 85.06 157 GLU A C 1
ATOM 1250 O O . GLU A 1 157 ? 8.816 -0.766 -15.483 1.00 85.06 157 GLU A O 1
ATOM 1255 N N . LYS A 1 158 ? 10.402 -2.297 -15.893 1.00 85.00 158 LYS A N 1
ATOM 1256 C CA . LYS A 1 158 ? 9.475 -3.423 -15.798 1.00 85.00 158 LYS A CA 1
ATOM 1257 C C . LYS A 1 158 ? 9.184 -3.699 -14.337 1.00 85.00 158 LYS A C 1
ATOM 1259 O O . LYS A 1 158 ? 10.115 -3.831 -13.546 1.00 85.00 158 LYS A O 1
ATOM 1264 N N . ILE A 1 159 ? 7.906 -3.850 -14.014 1.00 86.75 159 ILE A N 1
ATOM 1265 C CA . ILE A 1 159 ? 7.518 -4.358 -12.710 1.00 86.75 159 ILE A CA 1
ATOM 1266 C C . ILE A 1 159 ? 7.743 -5.871 -12.712 1.00 86.75 159 ILE A C 1
ATOM 1268 O O . ILE A 1 159 ? 7.316 -6.583 -13.628 1.00 86.75 159 ILE A O 1
ATOM 1272 N N . GLY A 1 160 ? 8.484 -6.344 -11.714 1.00 77.56 160 GLY A N 1
ATOM 1273 C CA . GLY A 1 160 ? 8.700 -7.763 -11.487 1.00 77.56 160 GLY A CA 1
ATOM 1274 C C . GLY A 1 160 ? 7.446 -8.478 -10.978 1.00 77.56 160 GLY A C 1
ATOM 1275 O O . GLY A 1 160 ? 6.320 -8.005 -11.112 1.00 77.56 160 GLY A O 1
ATOM 1276 N N . THR A 1 161 ? 7.633 -9.674 -10.434 1.00 65.25 161 THR A N 1
ATOM 1277 C CA . THR A 1 161 ? 6.523 -10.548 -10.042 1.00 65.25 161 THR A CA 1
ATOM 1278 C C . THR A 1 161 ? 6.392 -10.542 -8.529 1.00 65.25 161 THR A C 1
ATOM 1280 O O . THR A 1 161 ? 7.323 -10.943 -7.833 1.00 65.25 161 THR A O 1
ATOM 1283 N N . ILE A 1 162 ? 5.217 -10.176 -8.019 1.00 64.12 162 ILE A N 1
ATOM 1284 C CA . ILE A 1 162 ? 4.789 -10.643 -6.699 1.00 64.12 162 ILE A CA 1
ATOM 1285 C C . ILE A 1 162 ? 4.450 -12.111 -6.902 1.00 64.12 162 ILE A C 1
ATOM 1287 O O . ILE A 1 162 ? 3.441 -12.430 -7.526 1.00 64.12 162 ILE A O 1
ATOM 1291 N N . VAL A 1 163 ? 5.354 -12.999 -6.503 1.00 51.97 163 VAL A N 1
ATOM 1292 C CA . VAL A 1 163 ? 5.147 -14.438 -6.662 1.00 51.97 163 VAL A CA 1
ATOM 1293 C C . VAL A 1 163 ? 4.055 -14.850 -5.669 1.00 51.97 163 VAL A C 1
ATOM 1295 O O . VAL A 1 163 ? 4.259 -14.675 -4.466 1.00 51.97 163 VAL A O 1
ATOM 1298 N N . PRO A 1 164 ? 2.901 -15.374 -6.120 1.00 47.44 164 PRO A N 1
ATOM 1299 C CA . PRO A 1 164 ? 2.057 -16.174 -5.248 1.00 47.44 164 PRO A CA 1
ATOM 1300 C C . PRO A 1 164 ? 2.832 -17.472 -5.002 1.00 47.44 164 PRO A C 1
ATOM 1302 O O . PRO A 1 164 ? 3.103 -18.200 -5.959 1.00 47.44 164 PRO A O 1
ATOM 1305 N N . GLU A 1 165 ? 3.271 -17.713 -3.768 1.00 46.97 165 GLU A N 1
ATOM 1306 C CA . GLU A 1 165 ? 3.736 -19.055 -3.383 1.00 46.97 165 GLU A CA 1
ATOM 1307 C C . GLU A 1 165 ? 2.558 -20.030 -3.309 1.00 46.97 165 GLU A C 1
ATOM 1309 O O . GLU A 1 165 ? 1.497 -19.632 -2.773 1.00 46.97 165 GLU A O 1
#